Protein AF-A0A8T5NMB7-F1 (afdb_monomer)

Structure (mmCIF, N/CA/C/O backbone):
data_AF-A0A8T5NMB7-F1
#
_entry.id   AF-A0A8T5NMB7-F1
#
loop_
_atom_site.group_PDB
_atom_site.id
_atom_site.type_symbol
_atom_site.label_atom_id
_atom_site.label_alt_id
_atom_site.label_comp_id
_atom_site.label_asym_id
_atom_site.label_entity_id
_atom_site.label_seq_id
_atom_site.pdbx_PDB_ins_code
_atom_site.Cartn_x
_atom_site.Cartn_y
_atom_site.Cartn_z
_atom_site.occupancy
_atom_site.B_iso_or_equiv
_atom_site.auth_seq_id
_atom_site.auth_comp_id
_atom_site.auth_asym_id
_atom_site.auth_atom_id
_atom_site.pdbx_PDB_model_num
ATOM 1 N N . ARG A 1 1 ? 26.381 -0.546 2.964 1.00 45.47 1 ARG A N 1
ATOM 2 C CA . ARG A 1 1 ? 25.961 -0.194 1.586 1.00 45.47 1 ARG A CA 1
ATOM 3 C C . ARG A 1 1 ? 26.595 -1.212 0.646 1.00 45.47 1 ARG A C 1
ATOM 5 O O . ARG A 1 1 ? 27.809 -1.191 0.516 1.00 45.47 1 ARG A O 1
ATOM 12 N N . SER A 1 2 ? 25.818 -2.142 0.091 1.00 49.19 2 SER A N 1
ATOM 13 C CA . SER A 1 2 ? 26.294 -3.076 -0.936 1.00 49.19 2 SER A CA 1
ATOM 14 C C . SER A 1 2 ? 26.263 -2.379 -2.294 1.00 49.19 2 SER A C 1
ATOM 16 O O . SER A 1 2 ? 25.248 -1.778 -2.639 1.00 49.19 2 SER A O 1
ATOM 18 N N . TYR A 1 3 ? 27.354 -2.432 -3.049 1.00 55.25 3 TYR A N 1
ATOM 19 C CA . TYR A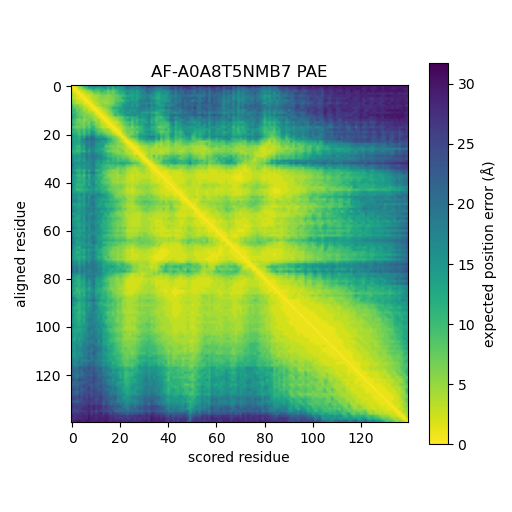 1 3 ? 27.389 -1.992 -4.442 1.00 55.25 3 TYR A CA 1
ATOM 20 C C . TYR A 1 3 ? 27.571 -3.218 -5.334 1.00 55.25 3 TYR A C 1
ATOM 22 O O . TYR A 1 3 ? 28.302 -4.142 -4.983 1.00 55.25 3 TYR A O 1
ATOM 30 N N . ILE A 1 4 ? 26.877 -3.236 -6.469 1.00 59.34 4 ILE A N 1
ATOM 31 C CA . ILE A 1 4 ? 27.059 -4.256 -7.501 1.00 59.34 4 ILE A CA 1
ATOM 32 C C . ILE A 1 4 ? 28.093 -3.695 -8.474 1.00 59.34 4 ILE A C 1
ATOM 34 O O . ILE A 1 4 ? 27.904 -2.602 -9.010 1.00 59.34 4 ILE A O 1
ATOM 38 N N . ARG A 1 5 ? 29.206 -4.406 -8.654 1.00 67.75 5 ARG A N 1
ATOM 39 C CA . ARG A 1 5 ? 30.269 -4.028 -9.587 1.00 67.75 5 ARG A CA 1
ATOM 40 C C . ARG A 1 5 ? 30.126 -4.855 -10.859 1.00 67.75 5 ARG A C 1
ATOM 42 O O . ARG A 1 5 ? 30.085 -6.079 -10.788 1.00 67.75 5 ARG A O 1
ATOM 49 N N . PHE A 1 6 ? 30.063 -4.175 -11.997 1.00 69.50 6 PHE A N 1
ATOM 50 C CA . PHE A 1 6 ? 30.116 -4.799 -13.311 1.00 69.50 6 PHE A CA 1
ATOM 51 C C . PHE A 1 6 ? 31.436 -4.401 -13.970 1.00 69.50 6 PHE A C 1
ATOM 53 O O . PHE A 1 6 ? 31.649 -3.221 -14.242 1.00 69.50 6 PHE A O 1
ATOM 60 N N . ASP A 1 7 ? 32.323 -5.369 -14.187 1.00 80.00 7 ASP A N 1
ATOM 61 C CA . ASP A 1 7 ? 33.559 -5.166 -14.940 1.00 80.00 7 ASP A CA 1
ATOM 62 C C . ASP A 1 7 ? 33.345 -5.711 -16.361 1.00 80.00 7 ASP A C 1
ATOM 64 O O . ASP A 1 7 ? 33.082 -6.900 -16.548 1.00 80.00 7 ASP A O 1
ATOM 68 N N . PHE A 1 8 ? 33.425 -4.832 -17.360 1.00 76.31 8 PHE A N 1
ATOM 69 C CA . PHE A 1 8 ? 33.292 -5.187 -18.773 1.00 76.31 8 PHE A CA 1
ATOM 70 C C . PHE A 1 8 ? 34.660 -5.101 -19.447 1.00 76.31 8 PHE A C 1
ATOM 72 O O . PHE A 1 8 ? 35.397 -4.139 -19.244 1.00 76.31 8 PHE A O 1
ATOM 79 N N . SER A 1 9 ? 35.004 -6.108 -20.247 1.00 78.56 9 SER A N 1
ATOM 80 C CA . SER A 1 9 ? 36.297 -6.194 -20.936 1.00 78.56 9 SER A CA 1
ATOM 81 C C . SER A 1 9 ? 36.407 -5.284 -22.165 1.00 78.56 9 SER A C 1
ATOM 83 O O . SER A 1 9 ? 37.514 -5.036 -22.636 1.00 78.56 9 SER A O 1
ATOM 85 N N . SER A 1 10 ? 35.285 -4.786 -22.688 1.00 82.75 10 SER A N 1
ATOM 86 C CA . SER A 1 10 ? 35.224 -3.893 -23.847 1.00 82.75 10 SER A CA 1
ATOM 87 C C . SER A 1 10 ? 34.024 -2.952 -23.761 1.00 82.75 10 SER A C 1
ATOM 89 O O . SER A 1 10 ? 33.080 -3.196 -23.005 1.00 82.75 10 SER A O 1
ATOM 91 N N . GLU A 1 11 ? 34.037 -1.890 -24.568 1.00 79.56 11 GLU A N 1
ATOM 92 C CA . GLU A 1 11 ? 32.868 -1.032 -24.747 1.00 79.56 11 GLU A CA 1
ATOM 93 C C . GLU A 1 11 ? 31.692 -1.874 -25.253 1.00 79.56 11 GLU A C 1
ATOM 95 O O . GLU A 1 11 ? 31.800 -2.584 -26.254 1.00 79.56 11 GLU A O 1
ATOM 100 N N . PHE A 1 12 ? 30.570 -1.825 -24.537 1.00 71.25 12 PHE A N 1
ATOM 101 C CA . PHE A 1 12 ? 29.348 -2.505 -24.940 1.00 71.25 12 PHE A CA 1
ATOM 102 C C . PHE A 1 12 ? 28.165 -1.547 -24.804 1.00 71.25 12 PHE A C 1
ATOM 104 O O . PHE A 1 12 ? 28.079 -0.751 -23.867 1.00 71.25 12 PHE A O 1
ATOM 111 N N . SER A 1 13 ? 27.246 -1.632 -25.762 1.00 70.88 13 SER A N 1
ATOM 112 C CA . SER A 1 13 ? 25.952 -0.961 -25.719 1.00 70.88 13 SER A CA 1
ATOM 113 C C . SER A 1 13 ? 24.890 -2.040 -25.547 1.00 70.88 13 SER A C 1
ATOM 115 O O . SER A 1 13 ? 24.770 -2.933 -26.384 1.00 70.88 13 SER A O 1
ATOM 117 N N . GLY A 1 14 ? 24.170 -2.014 -24.430 1.00 68.69 14 GLY A N 1
ATOM 118 C CA . GLY A 1 14 ? 23.192 -3.041 -24.089 1.00 68.69 14 GLY A CA 1
ATOM 119 C C . GLY A 1 14 ? 22.395 -2.692 -22.838 1.00 68.69 14 GLY A C 1
ATOM 120 O O . GLY A 1 14 ? 22.570 -1.628 -22.245 1.00 68.69 14 GLY A O 1
ATOM 121 N N . PHE A 1 15 ? 21.510 -3.600 -22.431 1.00 62.03 15 PHE A N 1
ATOM 122 C CA . PHE A 1 15 ? 20.679 -3.446 -21.239 1.00 62.03 15 PHE A CA 1
ATOM 123 C C . PHE A 1 15 ? 21.207 -4.346 -20.123 1.00 62.03 15 PHE A C 1
ATOM 125 O O . PHE A 1 15 ? 21.441 -5.533 -20.338 1.00 62.03 15 PHE A O 1
ATOM 132 N N . VAL A 1 16 ? 21.378 -3.790 -18.924 1.00 63.28 16 VAL A N 1
ATOM 133 C CA . VAL A 1 16 ? 21.719 -4.565 -17.727 1.00 63.28 16 VAL A CA 1
ATOM 134 C C . VAL A 1 16 ? 20.431 -4.816 -16.954 1.00 63.28 16 VAL A C 1
ATOM 136 O O . VAL A 1 16 ? 19.863 -3.893 -16.372 1.00 63.28 16 VAL A O 1
ATOM 139 N N . ALA A 1 17 ? 19.961 -6.062 -16.959 1.00 64.31 17 ALA A N 1
ATOM 140 C CA . ALA A 1 17 ? 18.867 -6.498 -16.103 1.00 64.31 17 ALA A CA 1
ATOM 141 C C . ALA A 1 17 ? 19.451 -7.013 -14.783 1.00 64.31 17 ALA A C 1
ATOM 143 O O . ALA A 1 17 ? 20.232 -7.962 -14.770 1.00 64.31 17 ALA A O 1
ATOM 144 N N . PHE A 1 18 ? 19.081 -6.390 -13.669 1.00 64.06 18 PHE A N 1
ATOM 145 C CA . PHE A 1 18 ? 19.453 -6.854 -12.338 1.00 64.06 18 PHE A CA 1
ATOM 146 C C . PHE A 1 18 ? 18.239 -6.787 -11.415 1.00 64.06 18 PHE A C 1
ATOM 148 O O . PHE A 1 18 ? 17.392 -5.905 -11.545 1.00 64.06 18 PHE A O 1
ATOM 155 N N . THR A 1 19 ? 18.151 -7.734 -10.484 1.00 60.28 19 THR A N 1
ATOM 156 C CA . THR A 1 19 ? 17.122 -7.720 -9.440 1.00 60.28 19 THR A CA 1
ATOM 157 C C . THR A 1 19 ? 17.705 -7.032 -8.219 1.00 60.28 19 THR A C 1
ATOM 159 O O . THR A 1 19 ? 18.752 -7.446 -7.723 1.00 60.28 19 THR A O 1
ATOM 162 N N . GLN A 1 20 ? 17.047 -5.984 -7.733 1.00 64.81 20 GLN A N 1
ATOM 163 C CA . GLN A 1 20 ? 17.433 -5.329 -6.491 1.00 64.81 20 GLN A CA 1
ATOM 164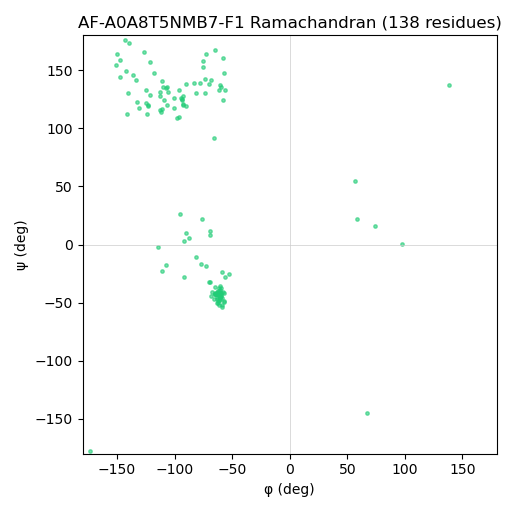 C C . GLN A 1 20 ? 16.438 -5.678 -5.387 1.00 64.81 20 GLN A C 1
ATOM 166 O O . GLN A 1 20 ? 15.231 -5.640 -5.600 1.00 64.81 20 GLN A O 1
ATOM 171 N N . LEU A 1 21 ? 16.953 -5.992 -4.199 1.00 63.38 21 LEU A N 1
ATOM 172 C CA . LEU A 1 21 ? 16.165 -6.351 -3.014 1.00 63.38 21 LEU A CA 1
ATOM 173 C C . LEU A 1 21 ? 15.503 -5.133 -2.334 1.00 63.38 21 LEU A C 1
ATOM 175 O O . LEU A 1 21 ? 15.169 -5.209 -1.157 1.00 63.38 21 LEU A O 1
ATOM 179 N N . ASP A 1 22 ? 15.299 -4.018 -3.047 1.00 63.66 22 ASP A N 1
ATOM 180 C CA . ASP A 1 22 ? 14.787 -2.743 -2.497 1.00 63.66 22 ASP A CA 1
ATOM 181 C C . ASP A 1 22 ? 13.297 -2.809 -2.064 1.00 63.66 22 ASP A C 1
ATOM 183 O O . ASP A 1 22 ? 12.686 -1.795 -1.739 1.00 63.66 22 ASP A O 1
ATOM 187 N N . GLY A 1 23 ? 12.697 -4.000 -1.996 1.00 69.69 23 GLY A N 1
ATOM 188 C CA . GLY A 1 23 ? 11.315 -4.187 -1.561 1.00 69.69 23 GLY A CA 1
ATOM 189 C C . GLY A 1 23 ? 10.301 -3.583 -2.537 1.00 69.69 23 GLY A C 1
ATOM 190 O O . GLY A 1 23 ? 10.490 -3.617 -3.753 1.00 69.69 23 GLY A O 1
ATOM 191 N N . GLN A 1 24 ? 9.199 -3.057 -1.995 1.00 76.81 24 GLN A N 1
ATOM 192 C CA . GLN A 1 24 ? 8.071 -2.507 -2.763 1.00 76.81 24 GLN A CA 1
ATOM 193 C C . GLN A 1 24 ? 8.212 -1.020 -3.133 1.00 76.81 24 GLN A C 1
ATOM 195 O O . GLN A 1 24 ? 7.299 -0.429 -3.713 1.00 76.81 24 GLN A O 1
ATOM 200 N N . ASP A 1 25 ? 9.369 -0.431 -2.826 1.00 79.69 25 ASP A N 1
ATOM 201 C CA . ASP A 1 25 ? 9.659 0.978 -3.056 1.00 79.69 25 ASP A CA 1
ATOM 202 C C . ASP A 1 25 ? 10.748 1.109 -4.128 1.00 79.69 25 ASP A C 1
ATOM 204 O O . ASP A 1 25 ? 11.900 0.715 -3.948 1.00 79.69 25 ASP A O 1
ATOM 208 N N . PHE A 1 26 ? 10.394 1.703 -5.263 1.00 82.19 26 PHE A N 1
ATOM 209 C CA . PHE A 1 26 ? 11.353 2.078 -6.292 1.00 82.19 26 PHE A CA 1
ATOM 210 C C . PHE A 1 26 ? 11.769 3.534 -6.091 1.00 82.19 26 PHE A C 1
ATOM 212 O O . PHE A 1 26 ? 10.920 4.418 -6.035 1.00 82.19 26 PHE A O 1
ATOM 219 N N . PHE A 1 27 ? 13.071 3.804 -5.996 1.00 83.81 27 PHE A N 1
ATOM 220 C CA . PHE A 1 27 ? 13.593 5.155 -5.777 1.00 83.81 27 PHE A CA 1
ATOM 221 C C . PHE A 1 27 ? 14.859 5.385 -6.594 1.00 83.81 27 PHE A C 1
ATOM 223 O O . PHE A 1 27 ? 15.895 4.778 -6.310 1.00 83.81 27 PHE A O 1
ATOM 230 N N . ARG A 1 28 ? 14.811 6.261 -7.602 1.00 81.25 28 ARG A N 1
ATOM 231 C CA . ARG A 1 28 ? 15.971 6.567 -8.450 1.00 81.25 28 ARG A CA 1
ATOM 232 C C . ARG A 1 28 ? 16.057 8.061 -8.788 1.00 81.25 28 ARG A C 1
ATOM 234 O O . ARG A 1 28 ? 15.060 8.645 -9.208 1.00 81.25 28 ARG A O 1
ATOM 241 N N . PRO A 1 29 ? 17.231 8.692 -8.609 1.00 80.81 29 PRO A N 1
ATOM 242 C CA . PRO A 1 29 ? 17.469 10.035 -9.117 1.00 80.81 29 PRO A CA 1
ATOM 243 C C . PRO A 1 29 ? 17.654 9.992 -10.638 1.00 80.81 29 PRO A C 1
ATOM 245 O O . PRO A 1 29 ? 18.270 9.066 -11.173 1.00 80.81 29 PRO A O 1
ATOM 248 N N . THR A 1 30 ? 17.146 11.001 -11.336 1.00 79.81 30 THR A N 1
ATOM 249 C CA . THR A 1 30 ? 17.401 11.171 -12.769 1.00 79.81 30 THR A CA 1
ATOM 250 C C . THR A 1 30 ? 18.746 1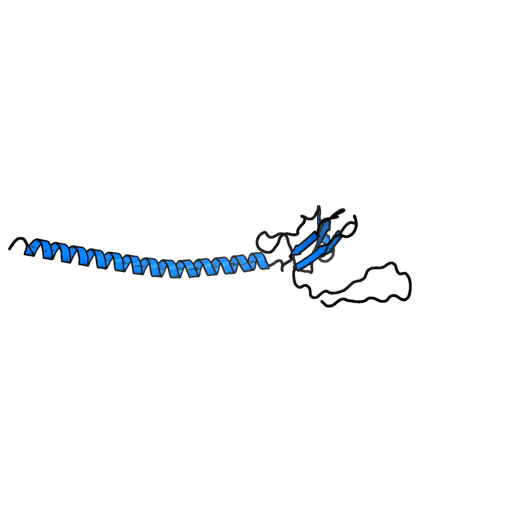1.873 -12.969 1.00 79.81 30 THR A C 1
ATOM 252 O O . THR A 1 30 ? 19.110 12.783 -12.229 1.00 79.81 30 THR A O 1
ATOM 255 N N . VAL A 1 31 ? 19.530 11.420 -13.951 1.00 77.50 31 VAL A N 1
ATOM 256 C CA . VAL A 1 31 ? 20.900 11.932 -14.184 1.00 77.50 31 VAL A CA 1
ATOM 257 C C . VAL A 1 31 ? 21.000 12.732 -15.490 1.00 77.50 31 VAL A C 1
ATOM 259 O O . VAL A 1 31 ? 21.915 13.534 -15.647 1.00 77.50 31 VAL A O 1
ATOM 262 N N . LYS A 1 32 ? 20.083 12.509 -16.444 1.00 78.50 32 LYS A N 1
ATOM 263 C CA . LYS A 1 32 ? 20.052 13.134 -17.781 1.00 78.50 32 LYS A CA 1
ATOM 264 C C . LYS A 1 32 ? 18.603 13.242 -18.281 1.00 78.50 32 LYS A C 1
ATOM 266 O O . LYS A 1 32 ? 17.798 12.388 -17.912 1.00 78.50 32 LYS A O 1
ATOM 271 N N . ASN A 1 33 ? 18.306 14.198 -19.171 1.00 76.94 33 ASN A N 1
ATOM 272 C CA . ASN A 1 33 ? 17.028 14.282 -19.899 1.00 76.94 33 ASN A CA 1
ATOM 273 C C . ASN A 1 33 ? 16.891 13.089 -20.852 1.00 76.94 33 ASN A C 1
ATOM 275 O O . ASN A 1 33 ? 17.394 13.102 -21.975 1.00 76.94 33 ASN A O 1
ATOM 279 N N . ARG A 1 34 ? 16.280 12.010 -20.373 1.00 79.81 34 ARG A N 1
ATOM 280 C CA . ARG A 1 34 ? 15.915 10.832 -21.162 1.00 79.81 34 ARG A CA 1
ATOM 281 C C . ARG A 1 34 ? 14.578 10.322 -20.659 1.00 79.81 34 ARG A C 1
ATOM 283 O O . ARG A 1 34 ? 14.320 10.429 -19.462 1.00 79.81 34 ARG A O 1
ATOM 290 N N . SER A 1 35 ? 13.783 9.720 -21.539 1.00 83.69 35 SER A N 1
ATOM 291 C CA . SER A 1 35 ? 12.549 9.070 -21.110 1.00 83.69 35 SER A CA 1
ATOM 292 C C . SER A 1 35 ? 12.861 7.936 -20.136 1.00 83.69 35 SER A C 1
ATOM 294 O O . SER A 1 35 ? 13.767 7.122 -20.356 1.00 83.69 35 SER A O 1
ATOM 296 N N . PHE A 1 36 ? 12.119 7.905 -19.037 1.00 84.56 36 PHE A N 1
ATOM 297 C CA . PHE A 1 36 ? 12.257 6.913 -17.987 1.00 84.56 36 PHE A CA 1
ATOM 298 C C . PHE A 1 36 ? 11.014 6.036 -17.962 1.00 84.56 36 PHE A C 1
ATOM 300 O O . PHE A 1 36 ? 9.894 6.537 -17.963 1.00 84.56 36 PHE A O 1
ATOM 307 N N . ARG A 1 37 ? 11.210 4.717 -17.940 1.00 88.31 37 ARG A N 1
ATOM 308 C CA . ARG A 1 37 ? 10.122 3.738 -17.974 1.00 88.31 37 ARG A CA 1
ATOM 309 C C . ARG A 1 37 ? 10.239 2.807 -16.779 1.00 88.31 37 ARG A C 1
ATOM 311 O O . ARG A 1 37 ? 11.253 2.128 -16.629 1.00 88.31 37 ARG A O 1
ATOM 318 N N . VAL A 1 38 ? 9.195 2.751 -15.961 1.00 88.50 38 VAL A N 1
ATOM 319 C CA . VAL A 1 38 ? 9.078 1.803 -14.847 1.00 88.50 38 VAL A CA 1
ATOM 320 C C . VAL A 1 38 ? 8.009 0.785 -15.199 1.00 88.50 38 VAL A C 1
ATOM 322 O O . VAL A 1 38 ? 6.880 1.155 -15.498 1.00 88.50 38 VAL A O 1
ATOM 325 N N . VAL A 1 39 ? 8.369 -0.496 -15.168 1.00 90.19 39 VAL A N 1
ATOM 326 C CA . VAL A 1 39 ? 7.445 -1.610 -15.406 1.00 90.19 39 VAL A CA 1
ATOM 327 C C . VAL A 1 39 ? 7.175 -2.286 -14.073 1.00 90.19 39 VAL A C 1
ATOM 329 O O . VAL A 1 39 ? 8.111 -2.761 -13.427 1.00 90.19 39 VAL A O 1
ATOM 332 N N . LEU A 1 40 ? 5.912 -2.320 -13.660 1.00 90.69 40 LEU A N 1
ATOM 333 C CA . LEU A 1 40 ? 5.519 -2.984 -12.426 1.00 90.69 40 LEU A CA 1
ATOM 334 C C . LEU A 1 40 ? 5.510 -4.513 -12.606 1.00 90.69 40 LEU A C 1
ATOM 336 O O . LEU A 1 40 ? 5.319 -5.013 -13.721 1.00 90.69 40 LEU A O 1
ATOM 340 N N . PRO A 1 41 ? 5.726 -5.284 -11.527 1.00 88.75 41 PRO A N 1
ATOM 341 C CA . PRO A 1 41 ? 5.512 -6.727 -11.547 1.00 88.75 41 PRO A CA 1
ATOM 342 C C . PRO A 1 41 ? 4.063 -7.086 -11.929 1.00 88.75 41 PRO A C 1
ATOM 344 O O . PRO A 1 41 ? 3.167 -6.249 -11.802 1.00 88.75 41 PRO A O 1
ATOM 347 N N . PRO A 1 42 ? 3.802 -8.327 -12.379 1.00 88.94 42 PRO A N 1
ATOM 348 C CA . PRO A 1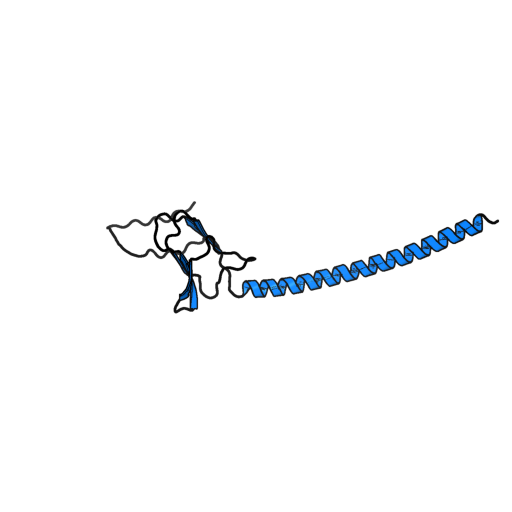 42 ? 2.433 -8.789 -12.605 1.00 88.94 42 PRO A CA 1
ATOM 349 C C . PRO A 1 42 ? 1.598 -8.666 -11.325 1.00 88.94 42 PRO A C 1
ATOM 351 O O . PRO A 1 42 ? 2.131 -8.783 -10.220 1.00 88.94 42 PRO A O 1
ATOM 354 N N . ASP A 1 43 ? 0.303 -8.402 -11.489 1.00 90.88 43 ASP A N 1
ATOM 355 C CA . ASP A 1 43 ? -0.668 -8.234 -10.398 1.00 90.88 43 ASP A CA 1
ATOM 356 C C . ASP A 1 43 ? -0.325 -7.120 -9.396 1.00 90.88 43 ASP A C 1
ATOM 358 O O . ASP A 1 43 ? -0.803 -7.127 -8.260 1.00 90.88 43 ASP A O 1
ATOM 362 N N . HIS A 1 44 ? 0.503 -6.154 -9.801 1.00 91.25 44 HIS A N 1
ATOM 363 C CA . HIS A 1 44 ? 0.815 -4.966 -9.015 1.00 91.25 44 HIS A CA 1
ATOM 364 C C . HIS A 1 44 ? 0.379 -3.694 -9.737 1.00 91.25 44 HIS A C 1
ATOM 366 O O . HIS A 1 44 ? 0.435 -3.597 -10.961 1.00 91.25 44 HIS A O 1
ATOM 372 N N . THR A 1 45 ? -0.016 -2.706 -8.943 1.00 91.81 45 THR A N 1
ATOM 373 C CA . THR A 1 45 ? -0.481 -1.392 -9.393 1.00 91.81 45 THR A CA 1
ATOM 374 C C . THR A 1 45 ? 0.069 -0.300 -8.471 1.00 91.81 45 THR A C 1
ATOM 376 O O . THR A 1 45 ? 0.707 -0.581 -7.447 1.00 91.81 45 THR A O 1
ATOM 379 N N . THR A 1 46 ? -0.149 0.959 -8.832 1.00 92.00 46 THR A N 1
ATOM 380 C CA . THR A 1 46 ? 0.253 2.138 -8.057 1.00 92.00 46 THR A CA 1
ATOM 381 C C . THR A 1 46 ? -0.798 3.253 -8.159 1.00 92.00 46 THR A C 1
ATOM 383 O O . THR A 1 46 ? -1.803 3.113 -8.848 1.00 92.00 46 THR A O 1
ATOM 386 N N . GLY A 1 47 ? -0.609 4.363 -7.441 1.00 87.25 47 GLY A N 1
ATOM 387 C CA . GLY A 1 47 ? -1.469 5.55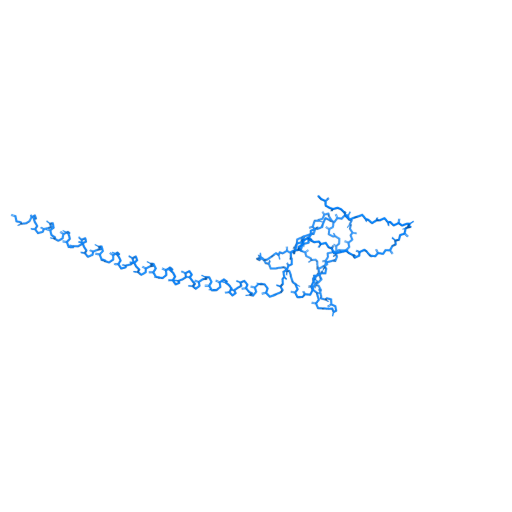0 -7.549 1.00 87.25 47 GLY A CA 1
ATOM 388 C C . GLY A 1 47 ? -2.573 5.662 -6.494 1.00 87.25 47 GLY A C 1
ATOM 389 O O . GLY A 1 47 ? -3.316 6.642 -6.481 1.00 87.25 47 GLY A O 1
ATOM 390 N N . SER A 1 48 ? -2.682 4.718 -5.556 1.00 85.44 48 SER A N 1
ATOM 391 C CA . SER A 1 48 ? -3.586 4.878 -4.412 1.00 85.44 48 SER A CA 1
ATOM 392 C C . SER A 1 48 ? -3.040 5.889 -3.410 1.00 85.44 48 SER A C 1
ATOM 394 O O . SER A 1 48 ? -1.931 5.753 -2.895 1.00 85.44 48 SER A O 1
ATOM 396 N N . LYS A 1 49 ? -3.886 6.840 -3.003 1.00 82.94 49 LYS A N 1
ATOM 397 C CA . LYS A 1 49 ? -3.570 7.814 -1.947 1.00 82.94 49 LYS A CA 1
ATOM 398 C C . LYS A 1 49 ? -3.165 7.173 -0.613 1.00 82.94 49 LYS A C 1
ATOM 400 O O . LYS A 1 49 ? -2.423 7.784 0.149 1.00 82.94 49 LYS A O 1
ATOM 405 N N . PHE A 1 50 ? -3.648 5.964 -0.326 1.00 82.19 50 PHE A N 1
ATOM 406 C CA . PHE A 1 50 ? -3.373 5.268 0.935 1.00 82.19 50 PHE A CA 1
ATOM 407 C C . PHE A 1 50 ? -2.150 4.349 0.881 1.00 82.19 50 PHE A C 1
ATOM 409 O O . PHE A 1 50 ? -1.529 4.126 1.916 1.00 82.19 50 PHE A O 1
ATOM 416 N N . LEU A 1 51 ? -1.814 3.806 -0.292 1.00 84.69 51 LEU A N 1
ATOM 417 C CA . LEU A 1 51 ? -0.741 2.813 -0.438 1.00 84.69 51 LEU A CA 1
ATOM 418 C C . LEU A 1 51 ? 0.512 3.383 -1.114 1.00 84.69 51 LEU A C 1
ATOM 420 O O . LEU A 1 51 ? 1.597 2.829 -0.969 1.00 84.69 51 LEU A O 1
ATOM 424 N N . GLY A 1 52 ? 0.378 4.518 -1.794 1.00 85.69 52 GLY A N 1
ATOM 425 C CA . GLY A 1 52 ? 1.480 5.230 -2.413 1.00 85.69 52 GLY A CA 1
ATOM 426 C C . GLY A 1 52 ? 1.110 5.756 -3.792 1.00 85.69 52 GLY A C 1
ATOM 427 O O . GLY A 1 52 ? 0.494 5.063 -4.601 1.00 85.69 52 GLY A O 1
ATOM 428 N N . ILE A 1 53 ? 1.520 6.996 -4.041 1.00 89.19 53 ILE A N 1
ATOM 429 C CA . ILE A 1 53 ? 1.379 7.671 -5.329 1.00 89.19 53 ILE A CA 1
ATOM 430 C C . ILE A 1 53 ? 2.787 7.795 -5.925 1.00 89.19 53 ILE A C 1
ATOM 432 O O . ILE A 1 53 ? 3.716 8.127 -5.177 1.00 89.19 53 ILE A O 1
ATOM 436 N N . PRO A 1 54 ? 2.973 7.512 -7.225 1.00 90.25 54 PRO A N 1
ATOM 437 C CA . PRO A 1 54 ? 4.234 7.788 -7.895 1.00 90.25 54 PRO A CA 1
ATOM 438 C C . PRO A 1 54 ? 4.548 9.287 -7.836 1.00 90.25 54 PRO A C 1
ATOM 440 O O . PRO A 1 54 ? 3.669 10.128 -8.012 1.00 90.25 54 PRO A O 1
ATOM 443 N N . ASN A 1 55 ? 5.804 9.618 -7.558 1.00 88.44 55 ASN A N 1
ATOM 444 C CA . ASN A 1 55 ? 6.282 10.988 -7.475 1.00 88.44 55 ASN A CA 1
ATOM 445 C C . ASN A 1 55 ? 7.589 11.136 -8.267 1.00 88.44 55 ASN A C 1
ATOM 447 O O . ASN A 1 55 ? 8.550 10.445 -7.926 1.00 88.44 55 ASN A O 1
ATOM 451 N N . PRO A 1 56 ? 7.672 12.033 -9.262 1.00 89.81 56 PRO A N 1
ATOM 452 C CA . PRO A 1 56 ? 6.586 12.868 -9.783 1.00 89.81 56 PRO A CA 1
ATOM 453 C C . PRO A 1 56 ? 5.473 12.044 -10.449 1.00 89.81 56 PRO A C 1
ATOM 455 O O . PRO A 1 56 ? 5.643 10.851 -10.712 1.00 89.81 56 PRO A O 1
ATOM 458 N N . GLU A 1 57 ? 4.335 12.689 -10.709 1.00 90.81 57 GLU A N 1
ATOM 459 C CA . GLU A 1 57 ? 3.241 12.088 -11.477 1.00 90.81 57 GLU A CA 1
ATOM 460 C C . GLU A 1 57 ? 3.765 11.635 -12.855 1.00 90.81 57 GLU A C 1
ATOM 462 O O . GLU A 1 57 ? 4.547 12.366 -13.466 1.00 90.81 57 GLU A O 1
ATOM 467 N N . PRO A 1 58 ? 3.452 10.407 -13.307 1.00 92.12 58 PRO A N 1
ATOM 468 C CA . PRO A 1 58 ? 3.857 9.924 -14.624 1.00 92.12 58 PRO A CA 1
ATOM 469 C C . PRO A 1 58 ? 3.134 10.679 -15.737 1.00 92.12 58 PRO A C 1
ATOM 471 O O . PRO A 1 58 ? 1.934 10.927 -15.641 1.00 92.12 58 PRO A O 1
ATOM 474 N N . ASP A 1 59 ? 3.846 10.961 -16.826 1.00 92.12 59 ASP A N 1
ATOM 475 C CA . ASP A 1 59 ? 3.273 11.606 -18.012 1.00 92.12 59 ASP A CA 1
ATOM 476 C C . ASP A 1 59 ? 2.325 10.662 -18.757 1.00 92.12 59 ASP A C 1
ATOM 478 O O . ASP A 1 59 ? 1.334 11.088 -19.353 1.00 92.12 59 ASP A O 1
ATOM 482 N N . ASN A 1 60 ? 2.618 9.357 -18.724 1.00 92.06 60 ASN A N 1
ATOM 483 C CA . ASN A 1 60 ? 1.762 8.351 -19.334 1.00 92.06 60 ASN A CA 1
ATOM 484 C C . ASN A 1 60 ? 1.788 7.021 -18.569 1.00 92.06 60 ASN A C 1
ATOM 486 O O . ASN A 1 60 ? 2.829 6.587 -18.066 1.00 92.06 60 ASN A O 1
ATOM 490 N N . ILE A 1 61 ? 0.637 6.347 -18.522 1.00 92.50 61 ILE A N 1
ATOM 491 C CA . ILE A 1 61 ? 0.475 5.018 -17.926 1.00 92.50 61 ILE A CA 1
ATOM 492 C C . ILE A 1 61 ? -0.088 4.090 -18.998 1.00 92.50 61 ILE A C 1
ATOM 494 O O . ILE A 1 61 ? -1.169 4.313 -19.537 1.00 92.50 61 ILE A O 1
ATOM 498 N N . THR A 1 62 ? 0.660 3.039 -19.316 1.00 93.38 62 THR A N 1
ATOM 499 C CA . THR A 1 62 ? 0.304 2.059 -20.350 1.00 93.38 62 THR A CA 1
ATOM 500 C C . THR A 1 62 ? 0.331 0.646 -19.785 1.00 93.38 62 THR A C 1
ATOM 502 O O . THR A 1 62 ? 0.868 0.406 -18.706 1.00 93.38 62 THR A O 1
ATOM 505 N N . ILE A 1 63 ? -0.256 -0.300 -20.516 1.00 93.31 63 ILE A N 1
ATOM 506 C CA . ILE A 1 63 ? -0.256 -1.715 -20.150 1.00 93.31 63 ILE A CA 1
ATOM 507 C C . ILE A 1 63 ? 0.589 -2.466 -21.176 1.00 93.31 63 ILE A C 1
ATOM 509 O O . ILE A 1 63 ? 0.399 -2.320 -22.384 1.00 93.31 63 ILE A O 1
ATOM 513 N N . ASP A 1 64 ? 1.553 -3.242 -20.692 1.00 91.19 64 ASP A N 1
ATOM 514 C CA . ASP A 1 64 ? 2.380 -4.107 -21.528 1.00 91.19 64 ASP A CA 1
ATOM 515 C C . ASP A 1 64 ? 1.582 -5.323 -22.035 1.00 91.19 64 ASP A C 1
ATOM 517 O O . ASP A 1 64 ? 0.558 -5.703 -21.474 1.00 91.19 64 ASP A O 1
ATOM 521 N N . THR A 1 65 ? 2.095 -6.001 -23.058 1.00 89.12 65 THR A N 1
ATOM 522 C CA . THR A 1 65 ? 1.554 -7.253 -23.624 1.00 89.12 65 THR A CA 1
ATOM 523 C C . THR A 1 65 ? 1.319 -8.358 -22.587 1.00 89.12 65 THR A C 1
ATOM 525 O O . THR A 1 65 ? 0.458 -9.212 -22.778 1.00 89.12 65 THR A O 1
ATOM 528 N N . LEU A 1 66 ? 2.055 -8.321 -21.472 1.00 88.31 66 LEU A N 1
ATOM 529 C CA . LEU A 1 66 ? 1.926 -9.233 -20.334 1.00 88.31 66 LEU A CA 1
ATOM 530 C C . LEU A 1 66 ? 0.936 -8.747 -19.256 1.00 88.31 66 LEU A C 1
ATOM 532 O O . LEU A 1 66 ? 0.923 -9.294 -18.158 1.00 88.31 66 LEU A O 1
ATOM 536 N N . GLY A 1 67 ? 0.155 -7.696 -19.522 1.00 88.19 67 GLY A N 1
ATOM 537 C CA . GLY A 1 67 ? -0.821 -7.145 -18.574 1.00 88.19 67 GLY A CA 1
ATOM 538 C C . GLY A 1 67 ? -0.207 -6.353 -17.414 1.00 88.19 67 GLY A C 1
ATOM 539 O O . GLY A 1 67 ? -0.871 -6.122 -16.411 1.00 88.19 67 GLY A O 1
ATOM 540 N N . ARG A 1 68 ? 1.064 -5.951 -17.524 1.00 91.31 68 ARG A N 1
ATOM 541 C CA . ARG A 1 68 ? 1.781 -5.195 -16.484 1.00 91.31 68 ARG A CA 1
ATOM 542 C C . ARG A 1 68 ? 1.610 -3.699 -16.688 1.00 91.31 68 ARG A C 1
ATOM 544 O O . ARG A 1 68 ? 1.738 -3.227 -17.817 1.00 91.31 68 ARG A O 1
ATOM 551 N N . GLU A 1 69 ? 1.401 -2.959 -15.607 1.00 91.81 69 GLU A N 1
ATOM 552 C CA . GLU A 1 69 ? 1.388 -1.499 -15.650 1.00 91.81 69 GLU A CA 1
ATOM 553 C C . GLU A 1 69 ? 2.785 -0.933 -15.908 1.00 91.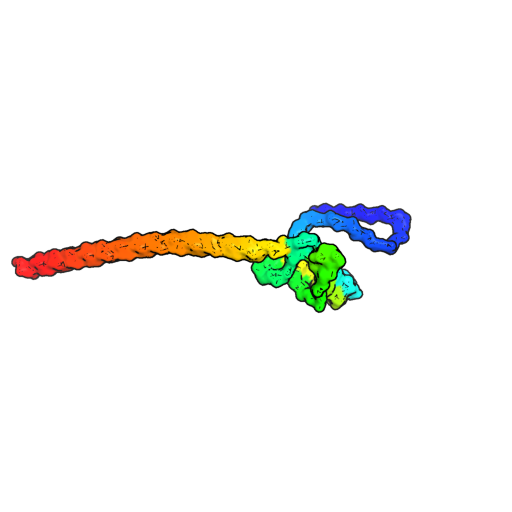81 69 GLU A C 1
ATOM 555 O O . GLU A 1 69 ? 3.796 -1.384 -15.359 1.00 91.81 69 GLU A O 1
ATOM 560 N N . VAL A 1 70 ? 2.828 0.086 -16.757 1.00 92.06 70 VAL A N 1
ATOM 561 C CA . VAL A 1 70 ? 4.044 0.753 -17.188 1.00 92.06 70 VAL A CA 1
ATOM 562 C C . VAL A 1 70 ? 3.867 2.253 -17.048 1.00 92.06 70 VAL A C 1
ATOM 564 O O . VAL A 1 70 ? 3.064 2.859 -17.754 1.00 92.06 70 VAL A O 1
ATOM 567 N N . LEU A 1 71 ? 4.691 2.848 -16.196 1.00 93.00 71 LEU A N 1
ATOM 568 C CA . LEU A 1 71 ? 4.758 4.282 -15.978 1.00 93.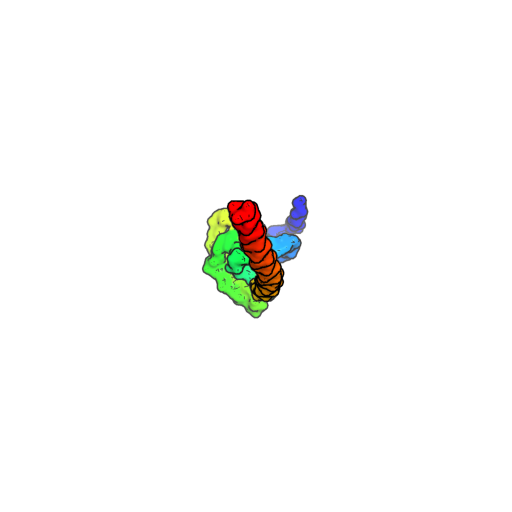00 71 LEU A CA 1
ATOM 569 C C . LEU A 1 71 ? 5.874 4.883 -16.830 1.00 93.00 71 LEU A C 1
ATOM 571 O O . LEU A 1 71 ? 6.988 4.348 -16.867 1.00 93.00 71 LEU A O 1
ATOM 575 N N . ILE A 1 72 ? 5.571 5.979 -17.517 1.00 92.25 72 ILE A N 1
ATOM 576 C CA . ILE A 1 72 ? 6.479 6.666 -18.434 1.00 92.25 72 ILE A CA 1
ATOM 577 C C . ILE A 1 72 ? 6.598 8.124 -17.998 1.00 92.25 72 ILE A C 1
ATOM 579 O O . ILE A 1 72 ? 5.589 8.776 -17.738 1.00 92.25 72 ILE A O 1
ATOM 583 N N . TRP A 1 73 ? 7.837 8.606 -17.944 1.00 92.62 73 TRP A N 1
ATOM 584 C CA . TRP A 1 73 ? 8.166 10.017 -17.785 1.00 92.62 73 TRP A CA 1
ATOM 585 C C . TRP A 1 73 ? 9.016 10.481 -18.961 1.00 92.62 73 TRP A C 1
ATOM 587 O O . TRP A 1 73 ? 10.058 9.873 -19.232 1.00 92.62 73 TRP A O 1
ATOM 597 N N . ASP A 1 74 ? 8.616 11.567 -19.606 1.00 89.06 74 ASP A N 1
ATOM 598 C CA . ASP A 1 74 ? 9.343 12.214 -20.687 1.00 89.06 74 ASP A CA 1
ATOM 599 C C . ASP A 1 74 ? 10.171 13.369 -20.116 1.00 89.06 74 ASP A C 1
ATOM 601 O O . ASP A 1 74 ? 9.665 14.384 -19.658 1.00 89.06 74 ASP A O 1
ATOM 605 N N . GLU A 1 75 ? 11.491 13.175 -20.106 1.00 85.00 75 GLU A N 1
ATOM 606 C CA . GLU A 1 75 ? 12.468 14.128 -19.559 1.00 85.00 75 GLU A CA 1
ATOM 607 C C . GLU A 1 75 ? 12.270 14.529 -18.073 1.00 85.00 75 GLU A C 1
ATOM 609 O O . GLU A 1 75 ? 12.303 15.711 -17.736 1.00 85.00 75 GLU A O 1
ATOM 614 N N . PRO A 1 76 ? 12.202 13.574 -17.125 1.00 82.81 76 PRO A N 1
ATOM 615 C CA . PRO A 1 76 ? 11.980 13.856 -15.701 1.00 82.81 76 PRO A CA 1
ATOM 616 C C . PRO A 1 76 ? 13.152 14.546 -14.974 1.00 82.81 76 PRO A C 1
ATOM 618 O O . PRO A 1 76 ? 13.137 14.632 -13.751 1.00 82.81 76 PRO A O 1
ATOM 621 N N . TYR A 1 77 ? 14.205 15.004 -15.655 1.00 82.19 77 TYR A N 1
ATOM 622 C CA . TYR A 1 77 ? 15.356 15.643 -15.003 1.00 82.19 77 TYR A CA 1
ATOM 623 C C . TYR A 1 77 ? 15.048 17.098 -14.613 1.00 82.19 77 TYR A C 1
ATOM 625 O O . TYR A 1 77 ? 14.453 17.816 -15.413 1.00 82.19 77 TYR A O 1
ATOM 633 N N . PRO A 1 78 ? 15.465 17.580 -13.422 1.00 83.06 78 PRO A N 1
ATOM 634 C CA . PRO A 1 78 ? 16.332 16.953 -12.410 1.00 83.06 78 PRO A CA 1
ATOM 635 C C . PRO A 1 78 ? 15.581 16.228 -11.274 1.00 83.06 78 PRO A C 1
ATOM 637 O O . PRO A 1 78 ? 16.086 16.134 -10.153 1.00 83.06 78 PRO A O 1
ATOM 640 N N . LEU A 1 79 ? 14.358 15.753 -11.515 1.00 85.06 79 LEU A N 1
ATOM 641 C CA . LEU A 1 79 ? 13.497 15.193 -10.478 1.00 85.06 79 LEU A CA 1
ATOM 642 C C . LEU A 1 79 ? 13.927 13.790 -10.046 1.00 85.06 79 LEU A C 1
ATOM 644 O O . LEU A 1 79 ? 14.597 13.024 -10.741 1.00 85.06 79 LEU A O 1
ATOM 648 N N . GLN A 1 80 ? 13.494 13.448 -8.847 1.00 86.06 80 GLN A N 1
ATOM 649 C CA . GLN A 1 80 ? 13.626 12.129 -8.265 1.00 86.06 80 GLN A CA 1
ATOM 650 C C . GLN A 1 80 ? 12.380 11.311 -8.577 1.00 86.06 80 GLN A C 1
ATOM 652 O O . GLN A 1 80 ? 11.291 11.736 -8.215 1.00 86.06 80 GLN A O 1
ATOM 657 N N . ILE A 1 81 ? 12.548 10.114 -9.136 1.00 87.75 81 ILE A N 1
ATOM 658 C CA . ILE A 1 81 ? 11.438 9.186 -9.351 1.00 87.75 81 ILE A CA 1
ATOM 659 C C . ILE A 1 81 ? 11.330 8.252 -8.151 1.00 87.75 81 ILE A C 1
ATOM 661 O O . ILE A 1 81 ? 12.261 7.511 -7.825 1.00 87.75 81 ILE A O 1
ATOM 665 N N . SER A 1 82 ? 10.177 8.287 -7.499 1.00 89.56 82 SER A N 1
ATOM 666 C CA . SER A 1 82 ? 9.765 7.383 -6.441 1.00 89.56 82 SER A CA 1
ATOM 667 C C . SER A 1 82 ? 8.453 6.723 -6.839 1.00 89.56 82 SER A C 1
ATOM 669 O O . SER A 1 82 ? 7.454 7.405 -7.041 1.00 89.56 82 SER A O 1
ATOM 671 N N . VAL A 1 83 ? 8.444 5.399 -6.958 1.00 90.38 83 VAL A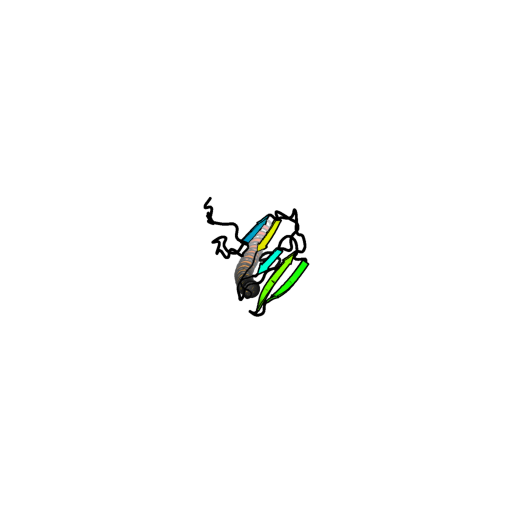 N 1
ATOM 672 C CA . VAL A 1 83 ? 7.246 4.625 -7.290 1.00 90.38 83 VAL A CA 1
ATOM 673 C C . VAL A 1 83 ? 7.043 3.589 -6.204 1.00 90.38 83 VAL A C 1
ATOM 675 O O . VAL A 1 83 ? 7.833 2.659 -6.060 1.00 90.38 83 VAL A O 1
ATOM 678 N N . LYS A 1 84 ? 5.973 3.763 -5.437 1.00 91.00 84 LYS A N 1
ATOM 679 C CA . LYS A 1 84 ? 5.496 2.755 -4.494 1.00 91.00 84 LYS A CA 1
ATOM 680 C C . LYS A 1 84 ? 4.450 1.920 -5.193 1.00 91.00 84 LYS A C 1
ATOM 682 O O . LYS A 1 84 ? 3.488 2.477 -5.717 1.00 91.00 84 LYS A O 1
ATOM 687 N N . TYR A 1 85 ? 4.629 0.614 -5.220 1.00 91.12 85 TYR A N 1
ATOM 688 C CA . TYR A 1 85 ? 3.683 -0.288 -5.863 1.00 91.12 85 TYR A CA 1
ATOM 689 C C . TYR A 1 85 ? 3.160 -1.294 -4.846 1.00 91.12 85 TYR A C 1
ATOM 691 O O . TYR A 1 85 ? 3.769 -1.526 -3.809 1.00 91.12 85 TYR A O 1
ATOM 699 N N . TYR A 1 86 ? 1.990 -1.858 -5.106 1.00 91.25 86 TYR A N 1
ATOM 700 C CA . TYR A 1 86 ? 1.341 -2.811 -4.213 1.00 91.25 86 TYR A CA 1
ATOM 701 C C . TYR A 1 86 ? 0.547 -3.821 -5.029 1.00 91.25 86 TYR A C 1
ATOM 703 O O . TYR A 1 86 ? 0.199 -3.562 -6.179 1.00 91.25 86 TYR A O 1
ATOM 711 N N . HIS A 1 87 ? 0.266 -4.985 -4.444 1.00 91.75 87 HIS A N 1
ATOM 712 C CA . HIS A 1 87 ? -0.560 -5.991 -5.105 1.00 91.75 87 HIS A CA 1
ATOM 713 C C . HIS A 1 87 ? -1.945 -5.407 -5.410 1.00 91.75 87 HIS A C 1
ATOM 715 O O . HIS A 1 87 ? -2.547 -4.784 -4.535 1.00 91.75 87 HIS A O 1
ATOM 721 N N . SER A 1 88 ? -2.488 -5.624 -6.605 1.00 91.06 88 SER A N 1
ATOM 722 C CA . SER A 1 88 ? -3.716 -4.967 -7.075 1.00 91.06 88 SER A CA 1
ATOM 723 C C . SER A 1 88 ? -4.940 -5.229 -6.188 1.00 91.06 88 SER A C 1
ATOM 725 O O . SER A 1 88 ? -5.844 -4.402 -6.117 1.00 91.06 88 SER A O 1
ATOM 727 N N . SER A 1 89 ? -4.951 -6.331 -5.430 1.00 91.38 89 SER A N 1
ATOM 728 C CA . SER A 1 89 ? -6.001 -6.630 -4.443 1.00 91.38 89 SER A CA 1
ATOM 729 C C . SER A 1 89 ? -5.842 -5.919 -3.089 1.00 91.38 89 SER A C 1
ATOM 731 O O . SER A 1 89 ? -6.752 -5.987 -2.260 1.00 91.38 89 SER A O 1
ATOM 733 N N . ALA A 1 90 ? -4.704 -5.274 -2.814 1.00 91.88 90 ALA A N 1
ATOM 734 C CA . ALA A 1 90 ? -4.390 -4.695 -1.507 1.00 91.88 90 ALA A CA 1
ATOM 735 C C . ALA A 1 90 ? -5.372 -3.592 -1.065 1.00 91.88 90 ALA A C 1
ATOM 737 O O . ALA A 1 90 ? -5.820 -3.660 0.082 1.00 91.88 90 ALA A O 1
ATOM 738 N N . PRO A 1 91 ? -5.790 -2.628 -1.920 1.00 90.00 91 PRO A N 1
ATOM 739 C CA . PRO A 1 91 ? -6.806 -1.645 -1.538 1.00 90.00 91 PRO A CA 1
ATOM 740 C C . PRO A 1 91 ? -8.115 -2.307 -1.097 1.00 90.00 91 PRO A C 1
ATOM 742 O O . PRO A 1 91 ? -8.712 -1.919 -0.094 1.00 90.00 91 PRO A O 1
ATOM 745 N N . THR A 1 92 ? -8.539 -3.344 -1.820 1.00 91.44 92 THR A N 1
ATOM 746 C CA . THR A 1 92 ? -9.775 -4.078 -1.542 1.00 91.44 92 THR A CA 1
ATOM 747 C C . THR A 1 92 ? -9.675 -4.862 -0.234 1.00 91.44 92 THR A C 1
ATOM 749 O O . THR A 1 92 ? -10.582 -4.804 0.592 1.00 91.44 92 THR A O 1
ATOM 752 N N . MET A 1 93 ? -8.552 -5.549 0.002 1.00 93.00 93 MET A N 1
ATOM 753 C CA . MET A 1 93 ? -8.295 -6.249 1.266 1.00 93.00 93 MET A CA 1
ATOM 754 C C . MET A 1 93 ? -8.294 -5.280 2.453 1.00 93.00 93 MET A C 1
ATOM 756 O O . MET A 1 93 ? -8.939 -5.543 3.468 1.00 93.00 93 MET A O 1
ATOM 760 N N . LEU A 1 94 ? -7.629 -4.132 2.310 1.00 93.12 94 LEU A N 1
ATOM 761 C CA . LEU A 1 94 ? -7.584 -3.094 3.336 1.00 93.12 94 LEU A CA 1
ATOM 762 C C . LEU A 1 94 ? -8.983 -2.544 3.655 1.00 93.12 94 LEU A C 1
ATOM 764 O O . LEU A 1 94 ? -9.299 -2.305 4.823 1.00 93.12 94 LEU A O 1
ATOM 768 N N . ALA A 1 95 ? -9.844 -2.400 2.646 1.00 92.31 95 ALA A N 1
ATOM 769 C CA . ALA A 1 95 ? -11.232 -1.994 2.842 1.00 92.31 95 ALA A CA 1
ATOM 770 C C . ALA A 1 95 ? -12.018 -3.026 3.671 1.00 92.31 95 ALA A C 1
ATOM 772 O O . ALA A 1 95 ? -12.683 -2.647 4.637 1.00 92.31 95 ALA A O 1
ATOM 773 N N . TYR A 1 96 ? -11.888 -4.324 3.373 1.00 95.94 96 TYR A N 1
ATOM 774 C CA . TYR A 1 96 ? -12.538 -5.378 4.163 1.00 95.94 96 TYR A CA 1
ATOM 775 C C . TYR A 1 96 ? -12.071 -5.392 5.623 1.00 95.94 96 TYR A C 1
ATOM 777 O O . TYR A 1 96 ? -12.902 -5.430 6.533 1.00 95.94 96 TYR A O 1
ATOM 785 N N . PHE A 1 97 ? -10.761 -5.293 5.868 1.00 96.50 97 PHE A N 1
ATOM 786 C CA . PHE A 1 97 ? -10.231 -5.210 7.232 1.00 96.50 97 PHE A CA 1
ATOM 787 C C . PHE A 1 97 ? -10.746 -3.978 7.979 1.00 96.50 97 PHE A C 1
ATOM 789 O O . PHE A 1 97 ? -11.096 -4.069 9.156 1.00 96.50 97 PHE A O 1
ATOM 796 N N . SER A 1 98 ? -10.852 -2.843 7.287 1.00 95.88 98 SER A N 1
ATOM 797 C CA . SER A 1 98 ? -11.371 -1.601 7.865 1.00 95.88 98 SER A CA 1
ATOM 798 C C . SER A 1 98 ? -12.836 -1.743 8.291 1.00 95.88 98 SER A C 1
ATOM 800 O O . SER A 1 98 ? -13.199 -1.309 9.381 1.00 95.88 98 SER A O 1
ATOM 802 N N . ILE A 1 99 ? -13.668 -2.412 7.484 1.00 97.75 99 ILE A N 1
ATOM 803 C CA . ILE A 1 99 ? -15.075 -2.689 7.818 1.00 97.75 99 ILE A CA 1
ATOM 804 C C . ILE A 1 99 ? -15.176 -3.554 9.077 1.00 97.75 99 ILE A C 1
ATOM 806 O O . ILE A 1 99 ? -15.919 -3.217 9.998 1.00 97.75 99 ILE A O 1
ATOM 810 N N . ILE A 1 100 ? -14.401 -4.640 9.150 1.00 98.12 100 ILE A N 1
ATOM 811 C CA . ILE A 1 100 ? -14.388 -5.531 10.320 1.00 98.12 100 ILE A CA 1
ATOM 812 C C . ILE A 1 100 ? -13.970 -4.756 11.575 1.00 98.12 100 ILE A C 1
ATOM 814 O O . ILE A 1 100 ? -14.605 -4.875 12.624 1.00 98.12 100 ILE A O 1
ATOM 818 N N . LEU A 1 101 ? -12.943 -3.913 11.463 1.00 98.00 101 LEU A N 1
ATOM 819 C CA . LEU A 1 101 ? -12.455 -3.104 12.573 1.00 98.00 101 LEU A CA 1
ATOM 820 C C . LEU A 1 101 ? -13.513 -2.102 13.055 1.00 98.00 101 LEU A C 1
ATOM 822 O O . LEU A 1 101 ? -13.732 -1.979 14.260 1.00 98.00 101 LEU A O 1
ATOM 826 N N . ILE A 1 102 ? -14.231 -1.453 12.134 1.00 98.25 102 ILE A N 1
ATOM 827 C CA . ILE A 1 102 ? -15.344 -0.551 12.463 1.00 98.25 102 ILE A CA 1
ATOM 828 C C . ILE A 1 102 ? -16.460 -1.298 13.201 1.00 98.25 102 ILE A C 1
ATOM 830 O O . ILE A 1 102 ? -16.991 -0.776 14.184 1.00 98.25 102 ILE A O 1
ATOM 834 N N . ILE A 1 103 ? -16.801 -2.520 12.779 1.00 98.25 103 ILE A N 1
ATOM 835 C CA . ILE A 1 103 ? -17.816 -3.342 13.454 1.00 98.25 103 ILE A CA 1
ATOM 836 C C . ILE A 1 103 ? -17.372 -3.667 14.883 1.00 98.25 103 ILE A C 1
ATOM 838 O O . ILE A 1 103 ? -18.134 -3.434 15.821 1.00 98.25 103 ILE A O 1
ATOM 842 N N . CYS A 1 104 ? -16.135 -4.132 15.072 1.00 98.25 104 CYS A N 1
ATOM 843 C CA . CYS A 1 104 ? -15.588 -4.431 16.397 1.00 98.25 104 CYS A CA 1
ATOM 844 C C . CYS A 1 104 ? -15.628 -3.207 17.320 1.00 98.25 104 CYS A C 1
ATOM 846 O O . CYS A 1 104 ? -16.128 -3.291 18.444 1.00 98.25 104 CYS A O 1
ATOM 848 N N . VAL A 1 105 ? -15.162 -2.054 16.829 1.00 98.25 105 VAL A N 1
ATOM 849 C CA . VAL A 1 105 ? -15.220 -0.786 17.569 1.00 98.25 105 VAL A CA 1
ATOM 850 C C . VAL A 1 105 ? -16.665 -0.432 17.919 1.00 98.25 105 VAL A C 1
ATOM 852 O O . VAL A 1 105 ? -16.953 -0.127 19.072 1.00 98.25 105 VAL A O 1
ATOM 855 N N . SER A 1 106 ? -17.597 -0.545 16.971 1.00 97.94 106 SER A N 1
ATOM 856 C CA . SER A 1 106 ? -19.012 -0.219 17.187 1.00 97.94 106 SER A CA 1
ATOM 857 C C . SER A 1 106 ? -19.666 -1.110 18.244 1.00 97.94 106 SER A C 1
ATOM 859 O O . SER A 1 106 ? -20.400 -0.608 19.096 1.00 97.94 106 SER A O 1
ATOM 861 N N . VAL A 1 107 ? -19.376 -2.416 18.238 1.00 98.06 107 VAL A N 1
ATOM 862 C CA . VAL A 1 107 ? -19.889 -3.367 19.237 1.00 98.06 107 VAL A CA 1
ATOM 863 C C . VAL A 1 107 ? -19.368 -3.014 20.628 1.00 98.06 107 VAL A C 1
ATOM 865 O O . VAL A 1 107 ? -20.155 -2.879 21.567 1.00 98.06 107 VAL A O 1
ATOM 868 N N . ILE A 1 108 ? -18.054 -2.811 20.757 1.00 97.75 108 ILE A N 1
ATOM 869 C CA . ILE A 1 108 ? -17.415 -2.473 22.034 1.00 97.75 108 ILE A CA 1
ATOM 870 C C . ILE A 1 108 ? -17.947 -1.131 22.549 1.00 97.75 108 ILE A C 1
ATOM 872 O O . ILE A 1 108 ? -18.402 -1.034 23.690 1.00 97.75 108 ILE A O 1
ATOM 876 N N . SER A 1 109 ? -17.955 -0.096 21.709 1.00 97.19 109 SER A N 1
ATOM 877 C CA . SER A 1 109 ? -18.477 1.222 22.070 1.00 97.19 109 SER A CA 1
ATOM 878 C C . SER A 1 109 ? -19.955 1.170 22.454 1.00 97.19 109 SER A C 1
ATOM 880 O O . SER A 1 109 ? -20.340 1.768 23.459 1.00 97.19 109 SER A O 1
ATOM 882 N N . GLY A 1 110 ? -20.778 0.423 21.713 1.00 97.44 110 GLY A N 1
ATOM 883 C CA . GLY A 1 110 ? -22.191 0.221 22.029 1.00 97.44 110 GLY A CA 1
ATOM 884 C C . GLY A 1 110 ? -22.388 -0.440 23.393 1.00 97.44 110 GLY A C 1
ATOM 885 O O . GLY A 1 110 ? -23.169 0.050 24.213 1.00 97.44 110 GLY A O 1
ATOM 886 N N . TYR A 1 111 ? -21.623 -1.493 23.683 1.00 96.88 111 TYR A N 1
ATOM 887 C CA . TYR A 1 111 ? -21.649 -2.179 24.973 1.00 96.88 111 TYR A CA 1
ATOM 888 C C . TYR A 1 111 ? -21.308 -1.237 26.138 1.00 96.88 111 TYR A C 1
ATOM 890 O O . TYR A 1 111 ? -22.090 -1.098 27.086 1.00 96.88 111 TYR A O 1
ATOM 898 N N . TYR A 1 112 ? -20.189 -0.511 26.048 1.00 96.50 112 TYR A N 1
ATOM 899 C CA . TYR A 1 112 ? -19.788 0.437 27.092 1.00 96.50 112 TYR A CA 1
ATOM 900 C C . TYR A 1 112 ? -20.767 1.608 27.234 1.00 96.50 112 TYR A C 1
ATOM 902 O O . TYR A 1 112 ? -21.060 2.035 28.355 1.00 96.50 112 TYR A O 1
ATOM 910 N N . TYR A 1 113 ? -21.336 2.098 26.130 1.00 96.38 113 TYR A N 1
ATOM 911 C CA . TYR A 1 113 ? -22.349 3.150 26.157 1.00 96.38 113 TYR A CA 1
ATOM 912 C C . TYR A 1 113 ? -23.585 2.727 26.963 1.00 96.38 113 TYR A C 1
ATOM 914 O O . TYR A 1 113 ? -24.076 3.493 27.800 1.00 96.38 113 TYR A O 1
ATOM 922 N N . LEU A 1 114 ? -24.066 1.493 26.769 1.00 95.50 114 LEU A N 1
ATOM 923 C CA . LEU A 1 114 ? -25.204 0.956 27.517 1.00 95.50 114 LEU A CA 1
ATOM 924 C C . LEU A 1 114 ? -24.899 0.820 29.013 1.00 95.50 114 LEU A C 1
ATOM 926 O O . LEU A 1 114 ? -25.726 1.225 29.840 1.00 95.50 114 LEU A O 1
ATOM 930 N N . ILE A 1 115 ? -23.708 0.331 29.374 1.00 94.38 115 ILE A N 1
ATOM 931 C CA . ILE A 1 115 ? -23.278 0.226 30.777 1.00 94.38 115 ILE A CA 1
ATOM 932 C C . ILE A 1 115 ? -23.278 1.600 31.436 1.00 94.38 115 ILE A C 1
ATOM 934 O O . ILE A 1 115 ? -23.955 1.794 32.449 1.00 94.38 115 ILE A O 1
ATOM 938 N N . ILE A 1 116 ? -22.590 2.574 30.839 1.00 94.25 116 ILE A N 1
ATOM 939 C CA . ILE A 1 116 ? -22.489 3.933 31.381 1.00 94.25 116 ILE A CA 1
ATOM 940 C C . ILE A 1 116 ? -23.881 4.557 31.515 1.00 94.25 116 ILE A C 1
ATOM 942 O O . ILE A 1 116 ? -24.197 5.179 32.534 1.00 94.25 116 ILE A O 1
ATOM 946 N N . ARG A 1 117 ? -24.755 4.361 30.521 1.00 94.06 117 ARG A N 1
ATOM 947 C CA . ARG A 1 117 ? -26.139 4.844 30.566 1.00 94.06 117 ARG A CA 1
ATOM 948 C C . ARG A 1 117 ? -26.919 4.222 31.727 1.00 94.06 117 ARG A C 1
ATOM 950 O O . ARG A 1 117 ? -27.657 4.937 32.405 1.00 94.06 117 ARG A O 1
ATOM 957 N N . SER A 1 118 ? -26.758 2.924 31.980 1.00 92.94 118 SER A N 1
ATOM 958 C CA . SER A 1 118 ? -27.428 2.235 33.092 1.00 92.94 118 SER A CA 1
ATOM 959 C C . SER A 1 118 ? -26.920 2.710 34.461 1.00 92.94 118 SER A C 1
ATOM 961 O O . SER A 1 118 ? -27.727 2.972 35.356 1.00 92.94 118 SER A O 1
ATOM 963 N N . LEU A 1 119 ? -25.606 2.924 34.599 1.00 93.00 119 LEU A N 1
ATOM 964 C CA . LEU A 1 119 ? -24.978 3.435 35.819 1.00 93.00 119 LEU A CA 1
ATOM 965 C C . LEU A 1 119 ? -25.459 4.855 36.135 1.00 93.00 119 LEU A C 1
ATOM 967 O O . LEU A 1 119 ? -25.835 5.137 37.272 1.00 93.00 119 LEU A O 1
ATOM 971 N N . LYS A 1 120 ? -25.558 5.729 35.122 1.00 93.44 120 LYS A N 1
ATOM 972 C CA . LYS A 1 120 ? -26.119 7.084 35.279 1.00 93.44 120 LYS A CA 1
ATOM 973 C C . LYS A 1 120 ? -27.574 7.060 35.756 1.00 93.44 120 LYS A C 1
ATOM 975 O O . LYS A 1 120 ? -27.942 7.845 36.627 1.00 93.44 120 LYS A O 1
ATOM 980 N N . LYS A 1 121 ? -28.404 6.147 35.232 1.00 92.50 121 LYS A N 1
ATOM 981 C CA . LYS A 1 121 ? -29.801 6.001 35.682 1.00 92.50 121 LYS A CA 1
ATOM 982 C C . LYS A 1 121 ? -29.882 5.581 37.150 1.00 92.50 121 LYS A C 1
ATOM 984 O O . LYS A 1 121 ? -30.628 6.198 37.906 1.00 92.50 121 LYS A O 1
ATOM 989 N N . LYS A 1 122 ? -29.103 4.572 37.555 1.00 92.75 122 LYS A N 1
ATOM 990 C CA . LYS A 1 122 ? -29.061 4.103 38.950 1.00 92.75 122 LYS A CA 1
ATOM 991 C C . LYS A 1 122 ? -28.584 5.208 39.897 1.00 92.75 122 LYS A C 1
ATOM 993 O O . LYS A 1 122 ? -29.230 5.440 40.914 1.00 92.75 122 LYS A O 1
ATOM 998 N N . ARG A 1 123 ? -27.537 5.953 39.519 1.00 92.31 123 ARG A N 1
ATOM 999 C CA . ARG A 1 123 ? -27.043 7.110 40.284 1.00 92.31 123 ARG A CA 1
ATOM 1000 C C . ARG A 1 123 ? -28.123 8.174 40.495 1.00 92.31 123 ARG A C 1
ATOM 1002 O O . ARG A 1 123 ? -28.375 8.555 41.628 1.00 92.31 123 ARG A O 1
ATOM 1009 N N . ASN A 1 124 ? -28.831 8.577 39.438 1.00 94.00 124 ASN A N 1
ATOM 1010 C CA . ASN A 1 124 ? -29.904 9.574 39.549 1.00 94.00 124 ASN A CA 1
ATOM 1011 C C . ASN A 1 124 ? -31.045 9.135 40.477 1.00 94.00 124 ASN A C 1
ATOM 1013 O O . ASN A 1 124 ? -31.653 9.968 41.146 1.00 94.00 124 ASN A O 1
ATOM 1017 N N . ILE A 1 125 ? -31.374 7.841 40.491 1.00 94.19 125 ILE A N 1
ATOM 1018 C CA . ILE A 1 125 ? -32.392 7.298 41.395 1.00 94.19 125 ILE A CA 1
ATOM 1019 C C . ILE A 1 125 ? -31.912 7.410 42.847 1.00 94.19 125 ILE A C 1
ATOM 1021 O O . ILE A 1 125 ? -32.659 7.902 43.689 1.00 94.19 125 ILE A O 1
ATOM 1025 N N . ILE A 1 126 ? -30.665 7.022 43.124 1.00 93.56 126 ILE A N 1
ATOM 1026 C CA . ILE A 1 126 ? -30.052 7.132 44.456 1.00 93.56 126 ILE A CA 1
ATOM 1027 C C . ILE A 1 126 ? -30.009 8.595 44.915 1.00 93.56 126 ILE A C 1
ATOM 1029 O O . ILE A 1 126 ? -30.487 8.895 46.006 1.00 93.56 126 ILE A O 1
ATOM 1033 N N . ASP A 1 127 ? -29.547 9.518 44.069 1.00 93.50 127 ASP A N 1
ATOM 1034 C CA . ASP A 1 127 ? -29.482 10.950 44.392 1.00 93.50 127 ASP A CA 1
ATOM 1035 C C . ASP A 1 127 ? -30.874 11.529 44.707 1.00 93.50 127 ASP A C 1
ATOM 1037 O O . ASP A 1 127 ? -31.030 12.334 45.627 1.00 93.50 127 ASP A O 1
ATOM 1041 N N . LYS A 1 128 ? -31.921 11.087 43.989 1.00 93.81 128 LYS A N 1
ATOM 1042 C CA . LYS A 1 128 ? -33.315 11.454 44.295 1.00 93.81 128 LYS A CA 1
ATOM 1043 C C . LYS A 1 128 ? -33.771 10.912 45.651 1.00 93.81 128 LYS A C 1
ATOM 1045 O O . LYS A 1 128 ? -34.431 11.642 46.390 1.00 93.81 128 LYS A O 1
ATOM 1050 N N . TYR A 1 129 ? -33.435 9.664 45.985 1.00 92.19 129 TYR A N 1
ATOM 1051 C CA . TYR A 1 129 ? -33.758 9.077 47.290 1.00 92.19 129 TYR A CA 1
ATOM 1052 C C . TYR A 1 129 ? -33.038 9.795 48.438 1.00 92.19 129 TYR A C 1
ATOM 1054 O O . TYR A 1 129 ? -33.675 10.091 49.448 1.00 92.19 129 TYR A O 1
ATOM 1062 N N . ILE A 1 130 ? -31.753 10.126 48.273 1.00 92.69 130 ILE A N 1
ATOM 1063 C CA . ILE A 1 130 ? -30.965 10.866 49.270 1.00 92.69 130 ILE A CA 1
ATOM 1064 C C . ILE A 1 130 ? -31.570 12.254 49.505 1.00 92.69 130 ILE A C 1
ATOM 1066 O O . ILE A 1 130 ? -31.928 12.569 50.638 1.00 92.69 130 ILE A O 1
ATOM 1070 N N . LYS A 1 131 ? -31.813 13.034 48.440 1.00 91.56 131 LYS A N 1
ATOM 1071 C CA . LYS A 1 131 ? -32.440 14.364 48.552 1.00 91.56 131 LYS A CA 1
ATOM 1072 C C . LYS A 1 131 ? -33.814 14.322 49.223 1.00 91.56 131 LYS A C 1
ATOM 1074 O O . LYS A 1 131 ? -34.142 15.196 50.021 1.00 91.56 131 LYS A O 1
ATOM 1079 N N . LYS A 1 132 ? -34.638 13.315 48.908 1.00 91.31 132 LYS A N 1
ATOM 1080 C CA . LYS A 1 132 ? -35.956 13.146 49.541 1.00 91.31 132 LYS A CA 1
ATOM 1081 C C . LYS A 1 132 ? -35.825 12.844 51.039 1.00 91.31 132 LYS A C 1
ATOM 1083 O O . LYS A 1 132 ? -36.580 13.394 51.833 1.00 91.31 132 LYS A O 1
ATOM 1088 N N . LYS A 1 133 ? -34.864 11.998 51.425 1.00 90.38 133 LYS A N 1
ATOM 1089 C CA . LYS A 1 133 ? -34.595 11.654 52.828 1.00 90.38 133 LYS A CA 1
ATOM 1090 C C . LYS A 1 133 ? -34.101 12.858 53.635 1.00 90.38 133 LYS A C 1
ATOM 1092 O O . LYS A 1 133 ? -34.557 13.045 54.756 1.00 90.38 133 LYS A O 1
ATOM 1097 N N . GLU A 1 134 ? -33.209 13.672 53.073 1.00 89.31 134 GLU A N 1
ATOM 1098 C CA . GLU A 1 134 ? -32.743 14.915 53.707 1.00 89.31 134 GLU A CA 1
ATOM 1099 C C . GLU A 1 134 ? -33.885 15.913 53.910 1.00 89.31 134 GLU A C 1
ATOM 1101 O O . GLU A 1 134 ? -34.018 16.480 54.990 1.00 89.31 134 GLU A O 1
ATOM 1106 N N . LYS A 1 135 ? -34.764 16.068 52.911 1.00 85.62 135 LYS A N 1
ATOM 1107 C CA . LYS A 1 135 ? -35.918 16.969 53.005 1.00 85.62 135 LYS A CA 1
ATOM 1108 C C . LYS A 1 135 ? -36.898 16.565 54.112 1.00 85.62 135 LYS A C 1
ATOM 1110 O O . LYS A 1 135 ? -37.381 17.436 54.822 1.00 85.62 135 LYS A O 1
ATOM 1115 N N . ASN A 1 136 ? -37.156 15.267 54.284 1.00 81.31 136 ASN A N 1
ATOM 1116 C CA . ASN A 1 136 ? -38.051 14.773 55.335 1.00 81.31 136 ASN A CA 1
ATOM 1117 C C . ASN A 1 136 ? -37.464 14.940 56.748 1.00 81.31 136 ASN A C 1
ATOM 1119 O O . ASN A 1 136 ? -38.214 15.179 57.681 1.00 81.31 136 ASN A O 1
ATOM 1123 N N . LYS A 1 137 ? -36.136 14.855 56.907 1.00 77.50 137 LYS A N 1
ATOM 1124 C CA . LYS A 1 137 ? -35.458 15.057 58.201 1.00 77.50 137 LYS A CA 1
ATOM 1125 C C . LYS A 1 137 ? -35.417 16.512 58.679 1.00 77.50 137 LYS A C 1
ATOM 1127 O O . LYS A 1 137 ? -35.141 16.735 59.845 1.00 77.50 137 LYS A O 1
ATOM 1132 N N . GLY A 1 138 ? -35.616 17.485 57.791 1.00 70.88 138 GLY A N 1
ATOM 1133 C CA . GLY A 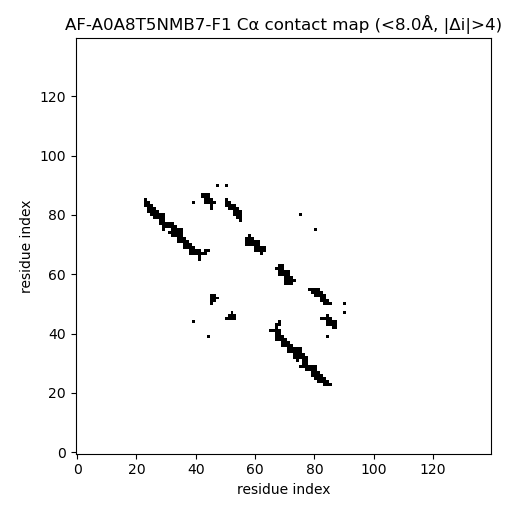1 138 ? -35.675 18.907 58.153 1.00 70.88 138 GLY A CA 1
ATOM 1134 C C . GLY A 1 138 ? -37.086 19.417 58.466 1.00 70.88 138 GLY A C 1
ATOM 1135 O O . GLY A 1 138 ? -37.252 20.620 58.639 1.00 70.88 138 GLY A O 1
ATOM 1136 N N . GLN A 1 139 ? -38.098 18.542 58.450 1.00 57.97 139 GLN A N 1
ATOM 1137 C CA . GLN A 1 139 ? -39.500 18.874 58.745 1.00 57.97 139 GLN A CA 1
ATOM 1138 C C . GLN A 1 139 ? -40.032 18.204 60.028 1.00 57.97 139 GLN A C 1
ATOM 1140 O O . GLN A 1 139 ? -41.183 18.449 60.382 1.00 57.97 139 GLN A O 1
ATOM 1145 N N . GLU A 1 140 ? -39.213 17.386 60.696 1.00 49.72 140 GLU A N 1
ATOM 1146 C CA . GLU A 1 140 ? -39.402 16.916 62.081 1.00 49.72 140 GLU A CA 1
ATOM 1147 C C . GLU A 1 140 ? -38.555 17.775 63.025 1.00 49.72 140 GLU A C 1
ATOM 1149 O O . GLU A 1 140 ? -39.039 18.062 64.142 1.00 49.72 140 GLU A O 1
#

Radius of gyration: 31.47 Å; Cα contacts (8 Å, |Δi|>4): 147; chains: 1; bounding box: 76×28×88 Å

Secondary structure (DSSP, 8-state):
--------SS------------TTEEEEE--SS--EEEEPPTTEE--BTTTB--BSPPSEEEE-TTS-EEEEESS-TTPEEEEE-EETTHHHHHHHHHHHHHHHHHHHHHHHHHHHHHHHHHHHHHHHHHHHHHHHHT--

Solvent-accessible surface area (backbone atoms only — not comparable to full-atom values): 8476 Å² total; per-residue (Å²): 137,90,79,88,84,84,88,72,98,61,95,78,89,84,85,89,87,79,91,74,89,63,72,59,52,45,77,47,76,45,90,57,80,46,73,44,77,48,73,46,57,74,68,31,43,64,59,42,91,88,79,26,52,44,35,63,76,60,78,41,80,48,69,45,99,81,70,20,42,31,38,32,30,80,44,54,47,86,42,53,42,35,41,28,50,44,53,63,60,49,68,61,53,52,50,55,53,49,52,54,51,49,50,53,50,50,53,52,52,51,54,53,50,52,51,54,52,50,51,53,53,54,49,53,51,51,56,52,51,51,54,52,53,55,57,57,66,75,76,113

Foldseek 3Di:
DDDDDDDDPDDDDDDDDDDDPPPQKDKDFDDWQDKDKDWDDPQKDFDDPVQHHWPPHAPDWDADPRRIIMGIHGRCPRDMTMTGMDGNCVVVVVVVVVVVVVVVVCVVVVVVVVVVVVVVVVVVVVVVVVVVVVVVVVVD

Mean predicted aligned error: 10.57 Å

Sequence (140 aa):
RSYIRFDFSSEFSGFVAFTQLDGQDFFRPTVKNRSFRVVLPPDHTTGSKFLGIPNPEPDNITIDTLGREVLIWDEPYPLQISVKYYHSSAPTMLAYFSIILIICVSVISGYYYLIIRSLKKKRNIIDKYIKKKEKNKGQE

pLDDT: mean 85.62, std 11.42, range [45.47, 98.25]